Protein AF-A0A920URQ6-F1 (afdb_monomer)

pLDDT: mean 88.93, std 12.3, range [49.5, 97.31]

Mean predicted aligned error: 6.41 Å

Structure (mmCIF, N/CA/C/O backbone):
data_AF-A0A920URQ6-F1
#
_entry.id   AF-A0A920URQ6-F1
#
loop_
_atom_site.group_PDB
_atom_site.id
_atom_site.type_symbol
_atom_site.label_atom_id
_atom_site.label_alt_id
_atom_site.label_comp_id
_atom_site.label_asym_id
_atom_site.label_entity_id
_atom_site.label_seq_id
_atom_site.pdbx_PDB_ins_code
_atom_site.Cartn_x
_atom_site.Cartn_y
_atom_site.Cartn_z
_atom_site.occupancy
_atom_site.B_iso_or_equiv
_atom_site.auth_seq_id
_atom_site.auth_comp_id
_atom_site.auth_asym_id
_atom_site.auth_atom_id
_atom_site.pdbx_PDB_model_num
ATOM 1 N N . MET A 1 1 ? 33.254 -12.360 -21.831 1.00 49.50 1 MET A N 1
ATOM 2 C CA . MET A 1 1 ? 33.561 -11.150 -21.043 1.00 49.50 1 MET A CA 1
ATOM 3 C C . MET A 1 1 ? 32.294 -10.312 -20.963 1.00 49.50 1 MET A C 1
ATOM 5 O O . MET A 1 1 ? 32.101 -9.427 -21.778 1.00 49.50 1 MET A O 1
ATOM 9 N N . ALA A 1 2 ? 31.366 -10.689 -20.085 1.00 55.03 2 ALA A N 1
ATOM 10 C CA . ALA A 1 2 ? 30.123 -9.955 -19.875 1.00 55.03 2 ALA A CA 1
ATOM 11 C C . ALA A 1 2 ? 29.558 -10.344 -18.508 1.00 55.03 2 ALA A C 1
ATOM 13 O O . ALA A 1 2 ? 28.896 -11.366 -18.378 1.00 55.03 2 ALA A O 1
ATOM 14 N N . SER A 1 3 ? 29.846 -9.513 -17.517 1.00 52.56 3 SER A N 1
ATOM 15 C CA . SER A 1 3 ? 29.016 -9.375 -16.326 1.00 52.56 3 SER A CA 1
ATOM 16 C C . SER A 1 3 ? 28.872 -7.875 -16.115 1.00 52.56 3 SER A C 1
ATOM 18 O O . SER A 1 3 ? 29.578 -7.271 -15.315 1.00 52.56 3 SER A O 1
ATOM 20 N N . SER A 1 4 ? 28.058 -7.237 -16.957 1.00 61.62 4 SER A N 1
ATOM 21 C CA . SER A 1 4 ? 27.608 -5.876 -16.686 1.00 61.62 4 SER A CA 1
ATOM 22 C C . SER A 1 4 ? 26.595 -5.978 -15.555 1.00 61.62 4 SER A C 1
ATOM 24 O O . SER A 1 4 ? 25.433 -6.292 -15.803 1.00 61.62 4 SER A O 1
ATOM 26 N N . ASP A 1 5 ? 27.052 -5.768 -14.321 1.00 65.31 5 ASP A N 1
ATOM 27 C CA . ASP A 1 5 ? 26.174 -5.561 -13.174 1.00 65.31 5 ASP A CA 1
ATOM 28 C C . ASP A 1 5 ? 25.296 -4.345 -13.463 1.00 65.31 5 ASP A C 1
ATOM 30 O O . ASP A 1 5 ? 25.704 -3.187 -13.352 1.00 65.31 5 A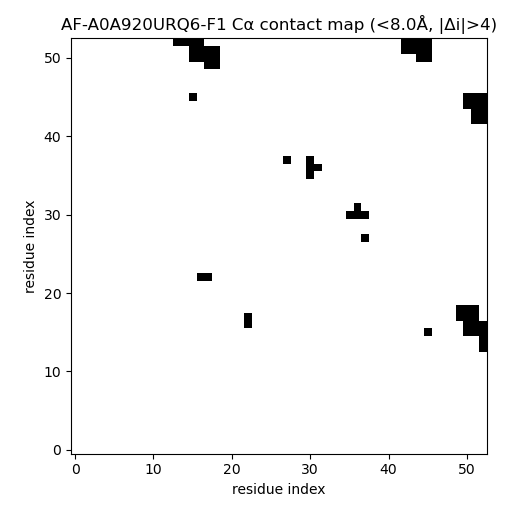SP A O 1
ATOM 34 N N . ASN A 1 6 ? 24.074 -4.618 -13.902 1.00 64.12 6 ASN A N 1
ATOM 35 C CA . ASN A 1 6 ? 23.050 -3.609 -14.066 1.00 64.12 6 ASN A CA 1
ATOM 36 C C . ASN A 1 6 ? 22.492 -3.326 -12.669 1.00 64.12 6 ASN A C 1
ATOM 38 O O . ASN A 1 6 ? 21.543 -3.972 -12.226 1.00 64.12 6 ASN A O 1
ATOM 42 N N . ALA A 1 7 ? 23.151 -2.436 -11.926 1.00 65.81 7 ALA A N 1
ATOM 43 C CA . ALA A 1 7 ? 22.741 -2.089 -10.574 1.00 65.81 7 ALA A CA 1
ATOM 44 C C . ALA A 1 7 ? 21.351 -1.430 -10.617 1.00 65.81 7 ALA A C 1
ATOM 46 O O . ALA A 1 7 ? 21.201 -0.259 -10.969 1.00 65.81 7 ALA A O 1
ATOM 47 N N . SER A 1 8 ? 20.312 -2.191 -10.272 1.00 73.19 8 SER A N 1
ATOM 48 C CA . SER A 1 8 ? 18.945 -1.689 -10.170 1.00 73.19 8 SER A CA 1
ATOM 49 C C . SER A 1 8 ? 18.843 -0.723 -8.988 1.00 73.19 8 SER A C 1
ATOM 51 O O . SER A 1 8 ? 18.935 -1.129 -7.829 1.00 73.19 8 SER A O 1
ATOM 53 N N . PHE A 1 9 ? 18.662 0.566 -9.270 1.00 84.06 9 PHE A N 1
ATOM 54 C CA . PHE A 1 9 ? 18.537 1.606 -8.251 1.00 84.06 9 PHE A CA 1
ATOM 55 C C . PHE A 1 9 ? 17.218 1.458 -7.473 1.00 84.06 9 PHE A C 1
ATOM 57 O O . PHE A 1 9 ? 16.149 1.819 -7.966 1.00 84.06 9 PHE A O 1
ATOM 64 N N . GLN A 1 10 ? 17.293 0.928 -6.249 1.00 90.56 10 GLN A N 1
ATOM 65 C CA . GLN A 1 10 ? 16.151 0.768 -5.346 1.00 90.56 10 GLN A CA 1
ATOM 66 C C . GLN A 1 10 ? 16.075 1.930 -4.348 1.00 90.56 10 GLN A C 1
ATOM 68 O O . GLN A 1 10 ? 17.080 2.339 -3.763 1.00 90.56 10 GLN A O 1
ATOM 73 N N . ARG A 1 11 ? 14.868 2.465 -4.135 1.00 93.69 11 ARG A N 1
ATOM 74 C CA . ARG A 1 11 ? 14.607 3.547 -3.177 1.00 93.69 11 ARG A CA 1
ATOM 75 C C . ARG A 1 11 ? 13.462 3.181 -2.251 1.00 93.69 11 ARG A C 1
ATOM 77 O O . ARG A 1 11 ? 12.398 2.789 -2.716 1.00 93.69 11 ARG A O 1
ATOM 84 N N . THR A 1 12 ? 13.691 3.367 -0.957 1.00 94.62 12 THR A N 1
ATOM 85 C CA . THR A 1 12 ? 12.679 3.205 0.088 1.00 94.62 12 THR A CA 1
ATOM 86 C C . THR A 1 12 ? 12.111 4.570 0.453 1.00 94.62 12 THR A C 1
ATOM 88 O O . THR A 1 12 ? 12.853 5.546 0.563 1.00 94.62 12 THR A O 1
ATOM 91 N N . ILE A 1 13 ? 10.793 4.637 0.618 1.00 94.31 13 ILE A N 1
ATOM 92 C CA . ILE A 1 13 ? 10.052 5.835 1.014 1.00 94.31 13 ILE A CA 1
ATOM 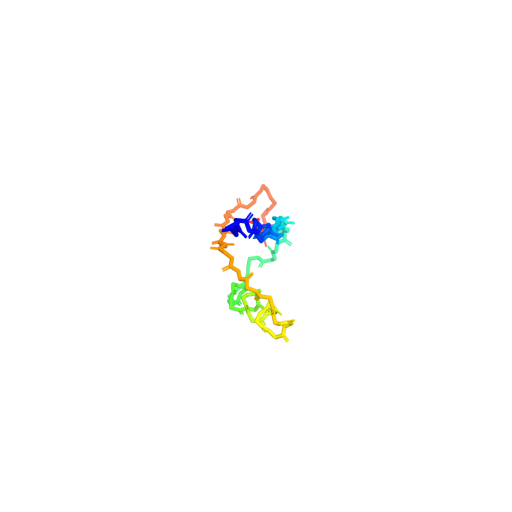93 C C . ILE A 1 13 ? 9.206 5.440 2.229 1.00 94.31 13 ILE A C 1
ATOM 95 O O . ILE A 1 13 ? 8.501 4.438 2.150 1.00 94.31 13 ILE A O 1
ATOM 99 N N . SER A 1 14 ? 9.277 6.213 3.316 1.00 94.88 14 SER A N 1
ATOM 100 C CA . SER A 1 14 ? 8.299 6.178 4.415 1.00 94.88 14 SER A CA 1
ATOM 101 C C . SER A 1 14 ? 7.470 7.461 4.363 1.00 94.88 14 SER A C 1
ATOM 103 O O . SER A 1 14 ? 7.995 8.526 4.014 1.00 94.88 14 SER A O 1
ATOM 105 N N . ALA A 1 15 ? 6.173 7.357 4.638 1.00 94.00 15 ALA A N 1
ATOM 106 C CA . ALA A 1 15 ? 5.270 8.495 4.648 1.00 94.00 15 ALA A CA 1
ATOM 107 C C . ALA A 1 15 ? 4.098 8.247 5.596 1.00 94.00 15 ALA A C 1
ATOM 109 O O . ALA A 1 15 ? 3.458 7.206 5.530 1.00 94.00 15 ALA A O 1
ATOM 110 N N . LEU A 1 16 ? 3.741 9.263 6.382 1.00 96.00 16 LEU A N 1
ATOM 111 C CA . LEU A 1 16 ? 2.492 9.251 7.133 1.00 96.00 16 LEU A CA 1
ATOM 112 C C . LEU A 1 16 ? 1.312 9.509 6.197 1.00 96.00 16 LEU A C 1
ATOM 114 O O . LEU A 1 16 ? 1.273 10.508 5.468 1.00 96.00 16 LEU A O 1
ATOM 118 N N . VAL A 1 17 ? 0.323 8.626 6.234 1.00 94.94 17 VAL A N 1
ATOM 119 C CA . VAL A 1 17 ? -0.878 8.710 5.400 1.00 94.94 17 VAL A CA 1
ATOM 120 C C . VAL A 1 17 ? -2.128 8.667 6.262 1.00 94.94 17 VAL A C 1
ATOM 122 O O . VAL A 1 17 ? -2.159 8.029 7.302 1.00 94.94 17 VAL A O 1
ATOM 125 N N . GLN A 1 18 ? -3.180 9.369 5.853 1.00 94.56 18 GLN A N 1
ATOM 126 C CA . GLN A 1 18 ? -4.433 9.363 6.611 1.00 94.56 18 GLN A CA 1
ATOM 127 C C . GLN A 1 18 ? -5.101 7.986 6.540 1.00 94.56 18 GLN A C 1
ATOM 129 O O . GLN A 1 18 ? -5.239 7.429 5.446 1.00 94.56 18 GLN A O 1
ATOM 134 N N . ASP A 1 19 ? -5.569 7.488 7.686 1.00 94.81 19 ASP A N 1
ATOM 135 C CA . ASP A 1 19 ? -6.294 6.222 7.799 1.00 94.81 19 ASP A CA 1
ATOM 136 C C . ASP A 1 19 ? -7.717 6.378 7.246 1.00 94.81 19 ASP A C 1
ATOM 138 O O . ASP A 1 19 ? -8.673 6.716 7.950 1.00 94.81 19 ASP A O 1
ATOM 142 N N . ARG A 1 20 ? -7.840 6.241 5.923 1.00 94.50 20 ARG A N 1
ATOM 143 C CA . ARG A 1 20 ? -9.108 6.343 5.199 1.00 94.50 20 ARG A CA 1
ATOM 144 C C . ARG A 1 20 ? -9.225 5.235 4.147 1.00 94.50 20 ARG A C 1
ATOM 146 O O . ARG A 1 20 ? -8.221 4.879 3.518 1.00 94.50 20 ARG A O 1
ATOM 153 N N . PRO A 1 21 ? -10.444 4.725 3.881 1.00 94.69 21 PRO A N 1
ATOM 154 C CA . PRO A 1 21 ? -10.659 3.679 2.886 1.00 94.69 21 PRO A CA 1
ATOM 155 C C . PRO A 1 21 ? -10.064 4.029 1.515 1.00 94.69 21 PRO A C 1
ATOM 157 O O . PRO A 1 21 ? -10.219 5.143 1.013 1.00 94.69 21 PRO A O 1
ATOM 160 N N . GLY A 1 22 ? -9.377 3.062 0.903 1.00 94.06 22 GLY A N 1
ATOM 161 C CA . GLY A 1 22 ? -8.789 3.202 -0.434 1.00 94.06 22 GLY A CA 1
ATOM 162 C C . GLY A 1 22 ? -7.409 3.872 -0.488 1.00 94.06 22 GLY A C 1
ATOM 163 O O . GLY A 1 22 ? -6.875 4.047 -1.58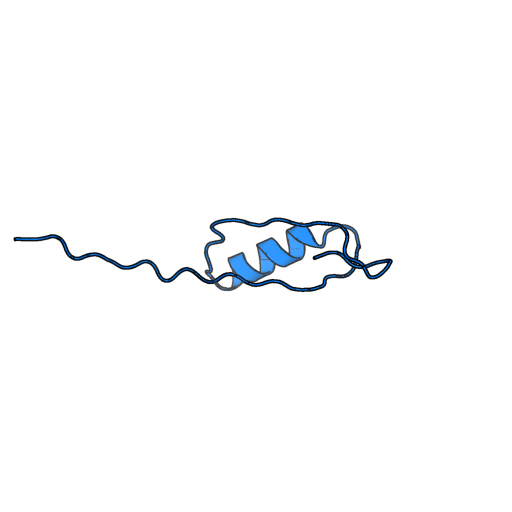7 1.00 94.06 22 GLY A O 1
ATOM 164 N N . VAL A 1 23 ? -6.795 4.210 0.654 1.00 94.88 23 VAL A N 1
ATOM 165 C CA . VAL A 1 23 ? -5.463 4.845 0.691 1.00 94.88 23 VAL A CA 1
ATOM 166 C C . VAL A 1 23 ? -4.383 4.001 -0.004 1.00 94.88 23 VAL A C 1
ATOM 168 O O . VAL A 1 23 ? -3.654 4.525 -0.844 1.00 94.88 23 VAL A O 1
ATOM 171 N N . LEU A 1 24 ? -4.355 2.681 0.218 1.00 93.56 24 LEU A N 1
ATOM 172 C CA . LEU A 1 24 ? -3.405 1.774 -0.440 1.00 93.56 24 LEU A CA 1
ATOM 173 C C . LEU A 1 24 ? -3.568 1.750 -1.964 1.00 93.56 24 LEU A C 1
ATOM 175 O O . LEU A 1 24 ? -2.586 1.867 -2.695 1.00 93.56 24 LEU A O 1
ATOM 179 N N . ALA A 1 25 ? -4.808 1.666 -2.456 1.00 95.31 25 ALA A N 1
ATOM 180 C CA . ALA A 1 25 ? -5.094 1.689 -3.890 1.00 95.31 25 ALA A CA 1
ATOM 181 C C . ALA A 1 25 ? -4.673 3.023 -4.529 1.00 95.31 25 ALA A C 1
ATOM 183 O O . ALA A 1 25 ? -4.129 3.047 -5.636 1.00 95.31 25 ALA A O 1
ATOM 184 N N . ARG A 1 26 ? -4.866 4.141 -3.815 1.00 94.94 26 ARG A N 1
ATOM 185 C CA . ARG A 1 26 ? -4.418 5.468 -4.255 1.00 94.94 26 ARG A CA 1
ATOM 186 C C . ARG A 1 26 ? -2.893 5.555 -4.346 1.00 94.94 26 ARG A C 1
ATOM 188 O O . ARG A 1 26 ? -2.401 6.085 -5.346 1.00 94.94 26 ARG A O 1
ATOM 195 N N . ILE A 1 27 ? -2.169 5.044 -3.347 1.00 94.81 27 ILE A N 1
ATOM 196 C CA . ILE A 1 27 ? -0.696 5.025 -3.315 1.00 94.81 27 ILE A CA 1
ATOM 197 C C . ILE A 1 27 ? -0.161 4.132 -4.436 1.00 94.81 27 ILE A C 1
ATOM 199 O O . ILE A 1 27 ? 0.587 4.612 -5.287 1.00 94.81 27 ILE A O 1
ATOM 203 N N . ALA A 1 28 ? -0.611 2.877 -4.519 1.00 94.62 28 ALA A N 1
ATOM 204 C CA . ALA A 1 28 ? -0.202 1.955 -5.579 1.00 94.62 28 ALA A CA 1
ATOM 205 C C . ALA A 1 28 ? -0.490 2.531 -6.979 1.00 94.62 28 ALA A C 1
ATOM 207 O O . ALA A 1 28 ? 0.353 2.492 -7.877 1.00 94.62 28 ALA A O 1
ATOM 208 N N . GLY A 1 29 ? -1.659 3.157 -7.149 1.00 96.50 29 GLY A N 1
ATOM 209 C CA . GLY A 1 29 ? -2.033 3.841 -8.381 1.00 96.50 29 GLY A CA 1
ATOM 210 C C . GLY A 1 29 ? -1.137 5.038 -8.723 1.00 96.50 29 GLY A C 1
ATOM 211 O O . GLY A 1 29 ? -0.867 5.262 -9.901 1.00 96.50 29 GLY A O 1
ATOM 212 N N . LEU A 1 30 ? -0.666 5.808 -7.734 1.00 95.62 30 LEU A N 1
ATOM 213 C CA . LEU A 1 30 ? 0.241 6.944 -7.946 1.00 95.62 30 LEU A CA 1
ATOM 214 C C . LEU A 1 30 ? 1.572 6.497 -8.561 1.00 95.62 30 LEU A C 1
ATOM 216 O O . LEU A 1 30 ? 1.982 7.058 -9.578 1.00 95.62 30 LEU A O 1
ATOM 220 N N . PHE A 1 31 ? 2.202 5.471 -7.987 1.00 95.38 31 PHE A N 1
ATOM 221 C CA . PHE A 1 31 ? 3.459 4.925 -8.508 1.00 95.38 31 PHE A CA 1
ATOM 222 C C . PHE A 1 31 ? 3.267 4.299 -9.893 1.00 95.38 31 PHE A C 1
ATOM 224 O O . PHE A 1 31 ? 4.032 4.607 -10.810 1.00 95.38 31 PHE A O 1
ATOM 231 N N . ARG A 1 32 ? 2.177 3.538 -10.091 1.00 95.12 32 ARG A N 1
ATOM 232 C CA . ARG A 1 32 ? 1.828 2.968 -11.403 1.00 95.12 32 ARG A CA 1
ATOM 233 C C . ARG A 1 32 ? 1.697 4.044 -12.483 1.00 95.12 32 ARG A C 1
ATOM 235 O O . ARG A 1 32 ? 2.272 3.896 -13.556 1.00 95.12 32 ARG A O 1
ATOM 242 N N . ARG A 1 33 ? 0.965 5.136 -12.220 1.00 97.31 33 ARG A N 1
ATOM 243 C CA . ARG A 1 33 ? 0.763 6.225 -13.201 1.00 97.31 33 ARG A CA 1
ATOM 244 C C . ARG A 1 33 ? 2.060 6.932 -13.593 1.00 97.31 33 ARG A C 1
ATOM 246 O O . ARG A 1 33 ? 2.115 7.521 -14.666 1.00 97.31 33 ARG A O 1
ATOM 253 N N . ARG A 1 34 ? 3.087 6.894 -12.740 1.00 95.00 34 ARG A N 1
ATOM 254 C CA . ARG A 1 34 ? 4.389 7.514 -13.014 1.00 95.00 34 ARG A CA 1
ATOM 255 C C . ARG A 1 34 ? 5.391 6.560 -13.675 1.00 95.00 34 ARG A C 1
ATOM 257 O O . ARG A 1 34 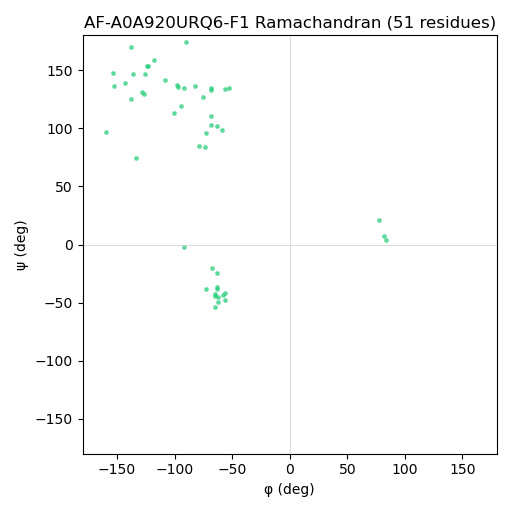? 6.485 7.000 -14.015 1.00 95.00 34 ARG A O 1
ATOM 264 N N . GLY A 1 35 ? 5.009 5.298 -13.889 1.00 94.56 35 GLY A N 1
ATOM 265 C CA . GLY A 1 35 ? 5.872 4.271 -14.473 1.00 94.56 35 GLY A CA 1
ATOM 266 C C . GLY A 1 35 ? 6.891 3.698 -13.487 1.00 94.56 35 GLY A C 1
ATOM 267 O O . GLY A 1 35 ? 7.913 3.172 -13.915 1.00 94.56 35 GLY A O 1
ATOM 268 N N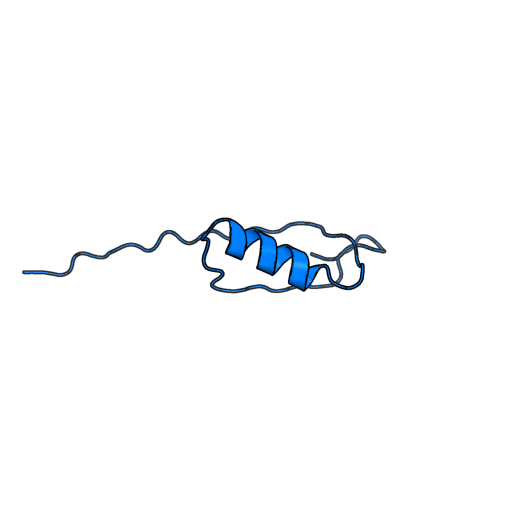 . PHE A 1 36 ? 6.645 3.821 -12.177 1.00 93.50 36 PHE A N 1
ATOM 269 C CA . PHE A 1 36 ? 7.515 3.240 -11.158 1.00 93.50 36 PHE A CA 1
ATOM 270 C C . PHE A 1 36 ? 7.053 1.838 -10.772 1.00 93.50 36 PHE A C 1
ATOM 272 O O . PHE A 1 36 ? 5.871 1.611 -10.503 1.00 93.50 36 PHE A O 1
ATOM 279 N N . ASN A 1 37 ? 8.012 0.919 -10.684 1.00 92.12 37 ASN A N 1
ATOM 280 C CA . ASN A 1 37 ? 7.797 -0.401 -10.110 1.00 92.12 37 ASN A CA 1
ATOM 281 C C . ASN A 1 37 ? 7.888 -0.324 -8.584 1.00 92.12 37 ASN A C 1
ATOM 283 O O . ASN A 1 37 ? 8.788 0.316 -8.041 1.00 92.12 37 ASN A O 1
ATOM 287 N N . ILE A 1 38 ? 6.967 -0.999 -7.900 1.00 93.31 38 ILE A N 1
ATOM 288 C CA . ILE A 1 38 ? 6.995 -1.160 -6.446 1.00 93.31 38 ILE A CA 1
ATOM 289 C C . ILE A 1 38 ? 7.542 -2.556 -6.159 1.00 93.31 38 ILE A C 1
ATOM 291 O O . ILE A 1 38 ? 6.887 -3.543 -6.482 1.00 93.31 38 ILE A O 1
ATOM 295 N N . ALA A 1 39 ? 8.729 -2.640 -5.560 1.00 93.94 39 ALA A N 1
ATOM 296 C CA . ALA A 1 39 ? 9.289 -3.920 -5.121 1.00 93.94 39 ALA A CA 1
ATOM 297 C C . ALA A 1 39 ? 8.557 -4.463 -3.880 1.00 93.94 39 ALA A C 1
ATOM 299 O O . ALA A 1 39 ? 8.300 -5.658 -3.774 1.00 93.94 39 ALA A O 1
ATOM 300 N N . SER A 1 40 ? 8.190 -3.572 -2.955 1.00 92.56 40 SER A N 1
ATOM 301 C CA . SER A 1 40 ? 7.470 -3.894 -1.723 1.00 92.56 40 SER A CA 1
ATOM 302 C C . SER A 1 40 ? 6.660 -2.693 -1.238 1.00 92.56 40 SER A C 1
ATOM 304 O O . SER A 1 40 ? 7.100 -1.552 -1.385 1.00 92.56 40 SER A O 1
ATOM 306 N N . LEU A 1 41 ? 5.514 -2.954 -0.613 1.00 93.38 41 LEU A N 1
ATOM 307 C CA . LEU A 1 41 ? 4.698 -1.956 0.077 1.00 93.38 41 LEU A CA 1
ATOM 308 C C . LEU A 1 41 ? 4.199 -2.567 1.388 1.00 93.38 41 LEU A C 1
ATOM 310 O O . LEU A 1 41 ? 3.577 -3.627 1.365 1.00 93.38 41 LEU A O 1
ATOM 314 N N . ALA A 1 42 ? 4.468 -1.898 2.504 1.00 93.81 42 ALA A N 1
ATOM 315 C CA . ALA A 1 42 ? 3.970 -2.257 3.827 1.00 93.81 42 ALA A CA 1
ATOM 316 C C . ALA A 1 42 ? 3.195 -1.068 4.403 1.00 93.81 42 ALA A C 1
ATOM 318 O O . ALA A 1 42 ? 3.439 0.067 4.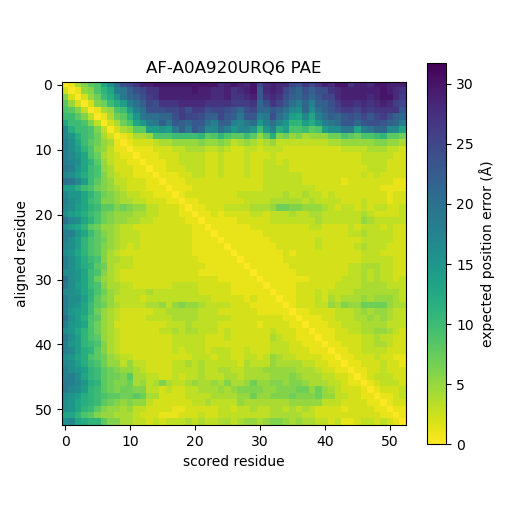001 1.00 93.81 42 ALA A O 1
ATOM 319 N N . VAL A 1 43 ? 2.243 -1.345 5.294 1.00 94.12 43 VAL A N 1
ATOM 320 C CA . VAL A 1 43 ? 1.484 -0.316 6.009 1.00 94.12 43 VAL A CA 1
ATOM 321 C C . VAL A 1 43 ? 1.208 -0.776 7.435 1.00 94.12 43 VAL A C 1
ATOM 323 O O . VAL A 1 43 ? 0.874 -1.947 7.655 1.00 94.12 43 VAL A O 1
ATOM 326 N N . GLY A 1 44 ? 1.330 0.136 8.392 1.00 93.12 44 GLY A N 1
ATOM 327 C CA . GLY A 1 44 ? 1.055 -0.108 9.804 1.00 93.12 44 GLY A CA 1
ATOM 328 C C . GLY A 1 44 ? 0.299 1.038 10.466 1.00 93.12 44 GLY A C 1
ATOM 329 O O . GLY A 1 44 ? 0.130 2.113 9.896 1.00 93.12 44 GLY A O 1
ATOM 330 N N . ARG A 1 45 ? -0.172 0.806 11.695 1.00 94.06 45 ARG A N 1
ATOM 331 C CA . ARG A 1 45 ? -0.652 1.898 12.553 1.00 94.06 45 ARG A CA 1
ATOM 332 C C . ARG A 1 45 ? 0.545 2.755 12.953 1.00 94.06 45 ARG A C 1
ATOM 334 O O . ARG A 1 45 ? 1.548 2.191 13.384 1.00 94.06 45 ARG A O 1
ATOM 341 N N . SER A 1 46 ? 0.420 4.074 12.845 1.00 94.62 46 SER A N 1
ATOM 342 C CA . SER A 1 46 ? 1.445 4.987 13.348 1.00 94.62 46 SER A CA 1
ATOM 343 C C . SER A 1 46 ? 1.173 5.373 14.805 1.00 94.62 46 SER A C 1
ATOM 345 O O . SER A 1 46 ? 0.137 5.034 15.386 1.00 94.62 46 SER A O 1
ATOM 347 N N . GLU A 1 47 ? 2.107 6.108 15.403 1.00 92.38 47 GLU A N 1
ATOM 348 C CA . GLU A 1 47 ? 1.951 6.680 16.745 1.00 92.38 47 GLU A CA 1
ATOM 349 C C . GLU A 1 47 ? 0.873 7.776 16.799 1.00 92.38 47 GLU A C 1
ATOM 351 O O . GLU A 1 47 ? 0.345 8.085 17.868 1.00 92.38 47 GLU A O 1
ATOM 356 N N . GLN A 1 48 ? 0.519 8.359 15.647 1.00 93.81 48 GLN A N 1
ATOM 357 C CA . GLN A 1 48 ? -0.470 9.424 15.552 1.00 93.81 48 GLN A CA 1
ATOM 358 C C . GLN A 1 48 ? -1.862 8.851 15.225 1.00 93.81 48 GLN A C 1
ATOM 360 O O . GLN A 1 48 ? -2.061 8.294 14.141 1.00 93.81 48 GLN A O 1
ATOM 365 N N . PRO A 1 49 ? -2.872 9.040 16.098 1.00 91.44 49 PRO A N 1
ATOM 366 C CA . 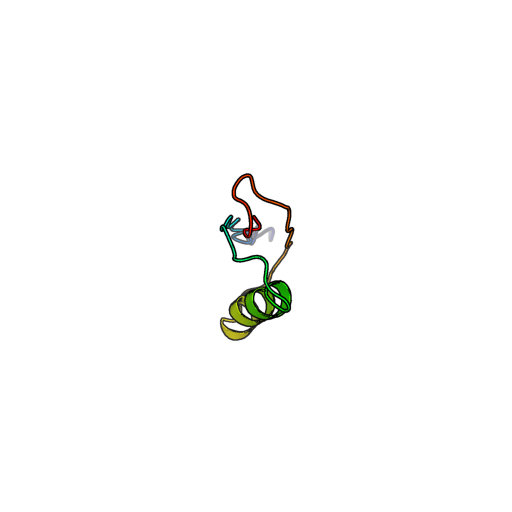PRO A 1 49 ? -4.226 8.563 15.836 1.00 91.44 49 PRO A CA 1
ATOM 367 C C . PRO A 1 49 ? -4.785 9.097 14.512 1.00 91.44 49 PRO A C 1
ATOM 369 O O . PRO A 1 49 ? -4.699 10.290 14.219 1.00 91.44 49 PRO A O 1
ATOM 372 N N . GLY A 1 50 ? -5.382 8.205 13.720 1.00 92.94 50 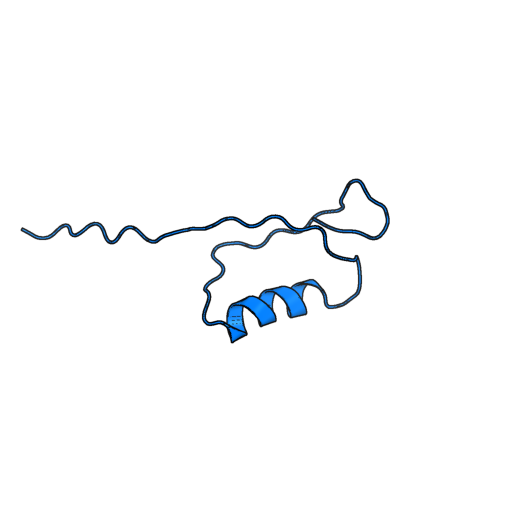GLY A N 1
ATOM 373 C CA . GLY A 1 50 ? -5.937 8.537 12.403 1.00 92.94 50 GLY A CA 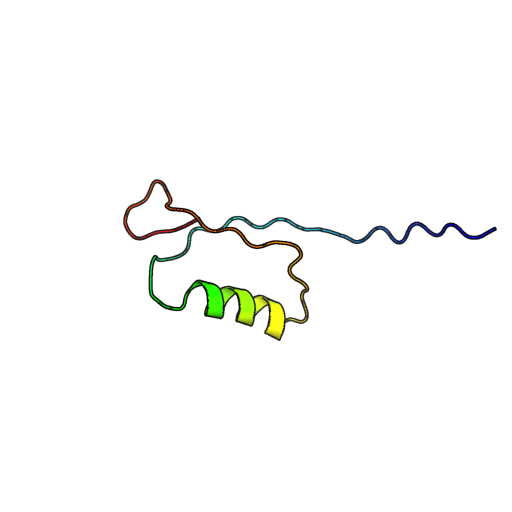1
ATOM 374 C C . GLY A 1 50 ? -4.911 8.579 11.265 1.00 92.94 50 GLY A C 1
ATOM 375 O O . GLY A 1 50 ? -5.274 8.963 10.150 1.00 92.94 50 GLY A O 1
ATOM 376 N N . PHE A 1 51 ? -3.660 8.178 11.518 1.00 94.75 51 PHE A N 1
ATOM 377 C CA . PHE A 1 51 ? -2.621 8.034 10.503 1.00 94.75 51 PHE A CA 1
ATOM 378 C C . PHE A 1 51 ? -2.023 6.620 10.485 1.00 94.75 51 PHE A C 1
ATOM 380 O O . PHE A 1 51 ? -2.019 5.892 11.478 1.00 94.75 51 PHE A O 1
ATOM 387 N N . LEU A 1 52 ? -1.519 6.249 9.314 1.00 91.94 52 LEU A N 1
ATOM 388 C CA . LEU A 1 52 ? -0.765 5.036 9.031 1.00 91.94 52 LEU A CA 1
ATOM 389 C C . LEU A 1 52 ? 0.641 5.425 8.566 1.00 91.94 52 LEU A C 1
ATOM 391 O O . LEU A 1 52 ? 0.831 6.548 8.092 1.00 91.94 52 LEU A O 1
ATOM 395 N N . GLU A 1 53 ? 1.587 4.501 8.675 1.00 92.88 53 GLU A N 1
ATOM 396 C CA . GLU A 1 53 ? 2.962 4.636 8.166 1.00 92.88 53 GLU A CA 1
ATOM 397 C C . GLU A 1 53 ? 3.301 3.508 7.187 1.00 92.88 53 GLU A C 1
ATOM 399 O O . GLU A 1 53 ? 2.849 2.362 7.442 1.00 92.88 53 GLU A O 1
#

Sequence (53 aa):
MASSDNASFQRTISALVQDRPGVLARIAGLFRRRGFNIASLAVGRSEQPGFLE

Solvent-accessible surface area (backbone atoms only — not comparable to full-atom values): 3704 Å² total; per-residue (Å²): 144,84,81,80,81,77,78,78,89,80,82,90,83,87,60,83,39,68,70,50,94,63,48,66,60,52,52,56,47,52,40,52,77,73,73,49,85,79,93,76,88,82,77,44,82,42,96,48,90,68,32,25,58

Nearest PDB structures (foldseek):
  5ypw-assembly3_E  TM=8.366E-01  e=1.423E-01  Escherichia coli O157:H7
  7qri-assembly1_B  TM=6.160E-01  e=6.588E-01  Homo sapiens
  8hl3-assembly1_AEFG  TM=2.997E-01  e=2.654E+00  Sulfolobus acidocaldarius DSM 639

Radius of gyration: 15.46 Å; Cα contacts (8 Å, |Δi|>4): 32; chains: 1; bounding box: 44×21×38 Å

Foldseek 3Di:
DDDPPPPDDDDDDDDKDFPDPCRVVVVVVVCVVVVHDDPDDDWDDDPDPRIID

Secondary structure (DSSP, 8-state):
----------------EE--TTHHHHHHHHHHHTT---S-----B-SSTTEE-